Protein AF-A0A938A3W6-F1 (afdb_monomer_lite)

pLDDT: mean 85.94, std 16.03, range [40.69, 98.31]

Sequence (122 aa):
MRSIVLGSLIAATVLAAAPALAQQLYSGRVNSGVNQLGSSRCGSYGMKMDLTVTGSDIKATFQQDGRDERFFVAKAGPDGTFVSEAIVGGGGKMKVTGKITPSEAVVRLDGYCLFDFKLAKK

Radius of gyration: 23.91 Å; chains: 1; bounding box: 90×41×47 Å

Structure (mmCIF, N/CA/C/O backbone):
data_AF-A0A938A3W6-F1
#
_entry.id   AF-A0A938A3W6-F1
#
loop_
_atom_site.group_PDB
_atom_site.id
_atom_site.type_symbol
_atom_site.label_atom_id
_atom_site.label_alt_id
_atom_site.label_comp_id
_atom_site.label_asym_id
_atom_site.label_entity_id
_atom_site.label_seq_id
_atom_site.pdbx_PDB_ins_code
_atom_site.Cartn_x
_atom_site.Cartn_y
_atom_site.Cartn_z
_atom_site.occupancy
_atom_site.B_iso_or_equiv
_atom_site.auth_seq_id
_atom_site.auth_comp_id
_atom_site.auth_asym_id
_atom_site.auth_atom_id
_atom_site.pdbx_PDB_model_num
ATOM 1 N N . MET A 1 1 ? -71.431 -28.871 30.279 1.00 43.81 1 MET A N 1
ATOM 2 C CA . MET A 1 1 ? -70.302 -29.630 29.694 1.00 43.81 1 MET A CA 1
ATOM 3 C C . MET A 1 1 ? -69.787 -28.878 28.478 1.00 43.81 1 MET A C 1
ATOM 5 O O . MET A 1 1 ? -70.620 -28.439 27.699 1.00 43.81 1 MET A O 1
ATOM 9 N N . ARG A 1 2 ? -68.452 -28.852 28.325 1.00 42.16 2 ARG A N 1
ATOM 10 C CA . ARG A 1 2 ? -67.639 -28.406 27.169 1.00 42.16 2 ARG A CA 1
ATOM 11 C C . ARG A 1 2 ? -67.485 -26.890 26.992 1.00 42.16 2 ARG A C 1
ATOM 13 O O . ARG A 1 2 ? -68.483 -26.196 26.932 1.00 42.16 2 ARG A O 1
ATOM 20 N N . SER A 1 3 ? -66.302 -26.299 26.846 1.00 40.69 3 SER A N 1
ATOM 21 C CA . SER A 1 3 ? -64.902 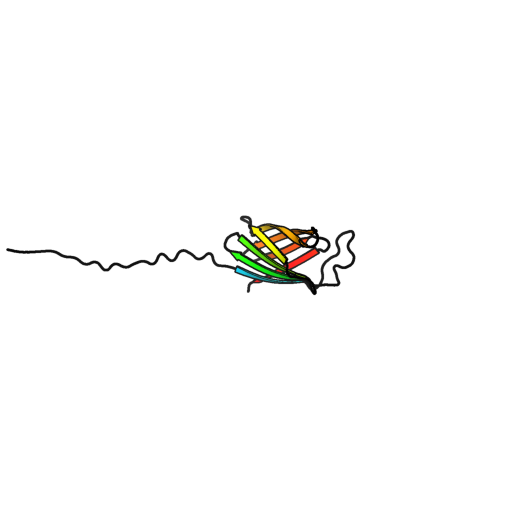-26.727 26.997 1.00 40.69 3 SER A CA 1
ATOM 22 C C . SER A 1 3 ? -64.051 -25.450 27.110 1.00 40.69 3 SER A C 1
ATOM 24 O O . SER A 1 3 ? -64.389 -24.427 26.522 1.00 40.69 3 SER A O 1
ATOM 26 N N . ILE A 1 4 ? -62.966 -25.537 27.878 1.00 59.09 4 ILE A N 1
ATOM 27 C CA . ILE A 1 4 ? -61.891 -24.544 28.051 1.00 59.09 4 ILE A CA 1
ATOM 28 C C . ILE A 1 4 ? -60.936 -24.591 26.837 1.00 59.09 4 ILE A C 1
ATOM 30 O O . ILE A 1 4 ? -60.917 -25.606 26.142 1.00 59.09 4 ILE A O 1
ATOM 34 N N . VAL A 1 5 ? -60.122 -23.532 26.670 1.00 46.28 5 VAL A N 1
ATOM 35 C CA . VAL A 1 5 ? -58.695 -23.475 26.224 1.00 46.28 5 VAL A CA 1
ATOM 36 C C . VAL A 1 5 ? -58.513 -22.333 25.197 1.00 46.28 5 VAL A C 1
ATOM 38 O O . VAL A 1 5 ? -59.014 -22.421 24.084 1.00 46.28 5 VAL A O 1
ATOM 41 N N . LEU A 1 6 ? -58.063 -21.129 25.595 1.00 55.25 6 LEU A N 1
ATOM 42 C CA . LEU A 1 6 ? -56.660 -20.664 25.749 1.00 55.25 6 LEU A CA 1
ATOM 43 C C . LEU A 1 6 ? -55.788 -20.865 24.499 1.00 55.25 6 LEU A C 1
ATOM 45 O O . LEU A 1 6 ? -55.539 -21.993 24.099 1.00 55.25 6 LEU A O 1
ATOM 49 N N . GLY A 1 7 ? -55.222 -19.784 23.951 1.00 42.09 7 GLY A N 1
ATOM 50 C CA . GLY A 1 7 ? -54.182 -19.925 22.930 1.00 42.09 7 GLY A CA 1
ATOM 51 C C . GLY A 1 7 ? -53.725 -18.634 22.264 1.00 42.09 7 GLY A C 1
ATOM 52 O O . GLY A 1 7 ? -53.877 -18.488 21.057 1.00 42.09 7 GLY A O 1
ATOM 53 N N . SER A 1 8 ? -53.152 -17.706 23.035 1.00 58.62 8 SER A N 1
ATOM 54 C CA . SER A 1 8 ? -52.291 -16.642 22.504 1.00 58.62 8 SER A CA 1
ATOM 55 C C . SER A 1 8 ? -51.081 -17.247 21.793 1.00 58.62 8 SER A C 1
ATOM 57 O O . SER A 1 8 ? -50.376 -18.041 22.407 1.00 58.62 8 SER A O 1
ATOM 59 N N . LEU A 1 9 ? -50.778 -16.816 20.566 1.00 45.47 9 LEU A N 1
ATOM 60 C CA . LEU A 1 9 ? -49.449 -16.962 19.958 1.00 45.47 9 LEU A CA 1
ATOM 61 C C . LEU A 1 9 ? -49.211 -15.817 18.963 1.00 45.47 9 LEU A C 1
ATOM 63 O O . LEU A 1 9 ? -49.472 -15.919 17.768 1.00 45.47 9 LEU A O 1
ATOM 67 N N . ILE A 1 10 ? -48.703 -14.703 19.492 1.00 53.38 10 ILE A N 1
ATOM 68 C CA . ILE A 1 10 ? -47.999 -13.684 18.711 1.00 53.38 10 ILE A CA 1
ATOM 69 C C . ILE A 1 10 ? -46.618 -14.275 18.418 1.00 53.38 10 ILE A C 1
ATOM 71 O O . ILE A 1 10 ? -45.725 -14.240 19.263 1.00 53.38 10 ILE A O 1
ATOM 75 N N . ALA A 1 11 ? -46.448 -14.879 17.245 1.00 50.56 11 ALA A N 1
ATOM 76 C CA . ALA A 1 11 ? -45.140 -15.304 16.766 1.00 50.56 11 ALA A CA 1
ATOM 77 C C . ALA A 1 11 ? -44.363 -14.069 16.285 1.00 50.56 11 ALA A C 1
ATOM 79 O O . ALA A 1 11 ? -44.420 -13.688 15.119 1.00 50.56 11 ALA A O 1
ATOM 80 N N . ALA A 1 12 ? -43.653 -13.418 17.207 1.00 54.16 12 ALA A N 1
ATOM 81 C CA . ALA A 1 12 ? -42.625 -12.447 16.869 1.00 54.16 12 ALA A CA 1
ATOM 82 C C . ALA A 1 12 ? -41.443 -13.194 16.231 1.00 54.16 12 ALA A C 1
ATOM 84 O O . ALA A 1 12 ? -40.555 -13.698 16.918 1.00 54.16 12 ALA A O 1
ATOM 85 N N . THR A 1 13 ? -41.445 -13.299 14.904 1.00 57.94 13 THR A N 1
ATOM 86 C CA . THR A 1 13 ? -40.270 -13.699 14.128 1.00 57.94 13 THR A CA 1
ATOM 87 C C . THR A 1 13 ? -39.205 -12.620 14.275 1.00 57.94 13 THR A C 1
ATOM 89 O O . THR A 1 13 ? -39.190 -11.631 13.543 1.00 57.94 13 THR A O 1
ATOM 92 N N . VAL A 1 14 ? -38.319 -12.799 15.251 1.00 57.53 14 VAL A N 1
ATOM 93 C CA . VAL A 1 14 ? -37.067 -12.052 15.342 1.00 57.53 14 VAL A CA 1
ATOM 94 C C . VAL A 1 14 ? -36.227 -12.468 14.136 1.00 57.53 14 VAL A C 1
ATOM 96 O O . VAL A 1 14 ? -35.636 -13.546 14.125 1.00 57.53 14 VAL A O 1
ATOM 99 N N . LEU A 1 15 ? -36.206 -11.635 13.091 1.00 55.41 15 LEU A N 1
ATOM 100 C CA . LEU A 1 15 ? -35.165 -11.705 12.071 1.00 55.41 15 LEU A CA 1
ATOM 101 C C . LEU A 1 15 ? -33.833 -11.516 12.799 1.00 55.41 15 LEU A C 1
ATOM 103 O O . LEU A 1 15 ? -33.504 -10.415 13.238 1.00 55.41 15 LEU A O 1
ATOM 107 N N . ALA A 1 16 ? -33.081 -12.604 12.946 1.00 54.62 16 ALA A N 1
ATOM 108 C CA . ALA A 1 16 ? -31.688 -12.552 13.339 1.00 54.62 16 ALA A CA 1
ATOM 109 C C . ALA A 1 16 ? -30.929 -11.770 12.258 1.00 54.62 16 ALA A C 1
ATOM 111 O O . ALA A 1 16 ? -30.540 -12.315 11.226 1.00 54.62 16 ALA A O 1
ATOM 112 N N . ALA A 1 17 ? -30.762 -10.467 12.477 1.00 58.28 17 ALA A N 1
ATOM 113 C CA . ALA A 1 17 ? -29.810 -9.657 11.743 1.00 58.28 17 ALA A CA 1
ATOM 114 C C . ALA A 1 17 ? -28.416 -10.196 12.083 1.00 58.28 17 ALA A C 1
ATOM 116 O O . ALA A 1 17 ? -27.849 -9.878 13.128 1.00 58.28 17 ALA A O 1
ATOM 117 N N . ALA A 1 18 ? -27.886 -11.075 11.232 1.00 55.12 18 ALA A N 1
ATOM 118 C CA . ALA A 1 18 ? -26.476 -11.421 11.289 1.00 55.12 18 ALA A CA 1
ATOM 119 C C . ALA A 1 18 ? -25.674 -10.111 11.179 1.00 55.12 18 ALA A C 1
ATOM 121 O O . ALA A 1 18 ? -25.993 -9.283 10.318 1.00 55.12 18 ALA A O 1
ATOM 122 N N . PRO A 1 19 ? -24.667 -9.877 12.038 1.00 52.88 19 PRO A N 1
ATOM 123 C CA . PRO A 1 19 ? -23.866 -8.671 11.954 1.00 52.88 19 PRO A CA 1
ATOM 124 C C . PRO A 1 19 ? -23.101 -8.715 10.632 1.00 52.88 19 PRO A C 1
ATOM 126 O O . PRO A 1 19 ? -22.163 -9.492 10.462 1.00 52.88 19 PRO A O 1
ATOM 129 N N . ALA A 1 20 ? -23.520 -7.896 9.669 1.00 61.91 20 ALA A N 1
ATOM 130 C CA . ALA A 1 20 ? -22.712 -7.615 8.499 1.00 61.91 20 ALA A CA 1
ATOM 131 C C . ALA A 1 20 ? -21.403 -6.989 9.002 1.00 61.91 20 ALA A C 1
ATOM 133 O O . ALA A 1 20 ? -21.426 -5.932 9.635 1.00 61.91 20 ALA A O 1
ATOM 134 N N . LEU A 1 21 ? -20.268 -7.660 8.779 1.00 69.56 21 LEU A N 1
ATOM 135 C CA . LEU A 1 21 ? -18.957 -7.083 9.074 1.00 69.56 21 LEU A CA 1
ATOM 136 C C . LEU A 1 21 ? -18.846 -5.762 8.310 1.00 69.56 21 LEU A C 1
ATOM 138 O O . LEU A 1 21 ? -18.842 -5.755 7.079 1.00 69.56 21 LEU A O 1
ATOM 142 N N . ALA A 1 22 ? -18.797 -4.652 9.046 1.00 78.12 22 ALA A N 1
ATOM 143 C CA . ALA A 1 22 ? -18.733 -3.324 8.458 1.00 78.12 22 ALA A CA 1
ATOM 144 C C . ALA A 1 22 ? -17.487 -3.214 7.571 1.00 78.12 22 ALA A C 1
ATOM 146 O O . ALA A 1 22 ? -16.359 -3.399 8.038 1.00 78.12 22 ALA A O 1
ATOM 147 N N . GLN A 1 23 ? -17.702 -2.924 6.288 1.00 88.00 23 GLN A N 1
ATOM 148 C CA . GLN A 1 23 ? -16.616 -2.701 5.344 1.00 88.00 23 GLN A CA 1
ATOM 149 C C . GLN A 1 23 ? -16.083 -1.282 5.527 1.00 88.00 23 GLN A C 1
ATOM 151 O O . GLN A 1 23 ? -16.848 -0.318 5.539 1.00 88.00 23 GLN A O 1
ATOM 156 N N . GLN A 1 24 ? -14.771 -1.143 5.676 1.00 92.12 24 GLN A N 1
ATOM 157 C CA . GLN A 1 24 ? -14.108 0.154 5.759 1.00 92.12 24 GLN A CA 1
ATOM 158 C C . GLN A 1 24 ? -13.370 0.411 4.452 1.00 92.12 24 GLN A C 1
ATOM 160 O O . GLN A 1 24 ? -12.543 -0.403 4.045 1.00 92.12 24 GLN A O 1
ATOM 165 N N . LEU A 1 25 ? -13.668 1.534 3.800 1.00 94.56 25 LEU A N 1
ATOM 166 C CA . LEU A 1 25 ? -13.014 1.937 2.562 1.00 94.56 25 LEU A CA 1
ATOM 167 C C . LEU A 1 25 ? -12.014 3.058 2.825 1.00 94.56 25 LEU A C 1
ATOM 169 O O . LEU A 1 25 ? -12.291 3.999 3.567 1.00 94.56 25 LEU A O 1
ATOM 173 N N . TYR A 1 26 ? -10.865 2.960 2.175 1.00 96.62 26 TYR A N 1
ATOM 174 C CA . TYR A 1 26 ? -9.767 3.906 2.254 1.00 96.62 26 TYR A CA 1
ATOM 175 C C . TYR A 1 26 ? -9.245 4.214 0.852 1.00 96.62 26 TYR A C 1
ATOM 177 O O . TYR A 1 26 ? -9.313 3.371 -0.042 1.00 96.62 26 TYR A O 1
ATOM 185 N N . SER A 1 27 ? -8.687 5.405 0.657 1.00 97.06 27 SER A N 1
ATOM 186 C CA . SER A 1 27 ? -7.985 5.763 -0.578 1.00 97.06 27 SER A CA 1
ATOM 187 C C . SER A 1 27 ? -6.863 6.754 -0.356 1.00 97.06 27 SER A C 1
ATOM 189 O O . SER A 1 27 ? -6.895 7.546 0.584 1.00 97.06 27 SER A O 1
ATOM 191 N N . GLY A 1 28 ? -5.896 6.756 -1.265 1.00 97.06 28 GLY A N 1
ATOM 192 C CA . GLY A 1 28 ? -4.829 7.742 -1.277 1.00 97.06 28 GLY A CA 1
ATOM 193 C C . GLY A 1 28 ? -4.109 7.803 -2.613 1.00 97.06 28 GLY A C 1
ATOM 194 O O . GLY A 1 28 ? -4.259 6.936 -3.477 1.00 97.06 28 GLY A O 1
ATOM 195 N N . ARG A 1 29 ? -3.307 8.853 -2.773 1.00 96.06 29 ARG A N 1
ATOM 196 C CA . ARG A 1 29 ? -2.458 9.068 -3.941 1.00 96.06 29 ARG A CA 1
ATOM 197 C C . ARG A 1 29 ? -1.092 9.561 -3.490 1.00 96.06 29 ARG A C 1
ATOM 199 O O . ARG A 1 29 ? -0.995 10.448 -2.649 1.00 96.06 29 ARG A O 1
ATOM 206 N N . VAL A 1 30 ? -0.057 9.002 -4.093 1.00 95.81 30 VAL A N 1
ATOM 207 C CA . VAL A 1 30 ? 1.326 9.459 -3.995 1.00 95.81 30 VAL A CA 1
ATOM 208 C C . VAL A 1 30 ? 1.711 9.983 -5.373 1.00 95.81 30 VAL A C 1
ATOM 210 O O . VAL A 1 30 ? 1.477 9.301 -6.363 1.00 95.81 30 VAL A O 1
ATOM 213 N N . ASN A 1 31 ? 2.273 11.187 -5.467 1.00 92.75 31 ASN A N 1
ATOM 214 C CA . ASN A 1 31 ? 2.597 11.796 -6.767 1.00 92.75 31 ASN A CA 1
ATOM 215 C C . ASN A 1 31 ? 3.983 11.399 -7.301 1.00 92.75 31 ASN A C 1
ATOM 217 O O . ASN A 1 31 ? 4.246 11.571 -8.486 1.00 92.75 31 ASN A O 1
ATOM 221 N N . SER A 1 32 ? 4.855 10.866 -6.442 1.00 91.38 32 SER A N 1
ATOM 222 C CA . SER A 1 32 ? 6.217 10.459 -6.795 1.00 91.38 32 SER A CA 1
ATOM 223 C C . SER A 1 32 ? 6.743 9.403 -5.825 1.00 91.38 32 SER A C 1
ATOM 225 O O . SER A 1 32 ? 6.561 9.543 -4.615 1.00 91.38 32 SER A O 1
ATOM 227 N N . GLY A 1 33 ? 7.426 8.383 -6.337 1.00 89.19 33 GLY A N 1
ATOM 228 C CA . GLY A 1 33 ? 8.101 7.368 -5.531 1.00 89.19 33 GLY A CA 1
ATOM 229 C C . GLY A 1 33 ? 9.550 7.727 -5.210 1.00 89.19 33 GLY A C 1
ATOM 230 O O . GLY A 1 33 ? 10.160 8.583 -5.853 1.00 89.19 33 GLY A O 1
ATOM 231 N N . VAL A 1 34 ? 10.126 7.019 -4.243 1.00 91.38 34 VAL A N 1
ATOM 232 C CA . VAL A 1 34 ? 11.540 7.138 -3.865 1.00 91.38 34 VAL A CA 1
ATOM 233 C C . VAL A 1 34 ? 12.348 6.036 -4.551 1.00 91.38 34 VAL A C 1
ATOM 235 O O . VAL A 1 34 ? 11.913 4.884 -4.620 1.00 91.38 34 VAL A O 1
ATOM 238 N N . ASN A 1 35 ? 13.520 6.392 -5.085 1.00 88.44 35 ASN A N 1
ATOM 239 C CA . ASN A 1 35 ? 14.431 5.427 -5.699 1.00 88.44 35 ASN A CA 1
ATOM 240 C C . ASN A 1 35 ? 15.017 4.493 -4.633 1.00 88.44 35 ASN A C 1
ATOM 242 O O . ASN A 1 35 ? 15.598 4.957 -3.655 1.00 88.44 35 ASN A O 1
ATOM 246 N N . GLN A 1 36 ? 14.914 3.186 -4.868 1.00 84.75 36 GLN A N 1
ATOM 247 C CA . GLN A 1 36 ? 15.735 2.183 -4.190 1.00 84.75 36 GLN A CA 1
ATOM 248 C C . GLN A 1 36 ? 17.119 2.093 -4.850 1.00 84.75 36 GLN A C 1
ATOM 250 O O . GLN A 1 36 ? 17.318 2.571 -5.972 1.00 84.75 36 GLN A O 1
ATOM 255 N N . LEU A 1 37 ? 18.082 1.447 -4.189 1.00 84.38 37 LEU A N 1
ATOM 256 C CA . LEU A 1 37 ? 19.399 1.181 -4.776 1.00 84.38 37 LEU A CA 1
ATOM 257 C C . LEU A 1 37 ? 19.247 0.452 -6.128 1.00 84.38 37 LEU A C 1
ATOM 259 O O . LEU A 1 37 ? 18.568 -0.567 -6.215 1.00 84.38 37 LEU A O 1
ATOM 263 N N . GLY A 1 38 ? 19.855 0.993 -7.189 1.00 80.06 38 GLY A N 1
ATOM 264 C CA . GLY A 1 38 ? 19.705 0.476 -8.559 1.00 80.06 38 GLY A CA 1
ATOM 265 C C . GLY A 1 38 ? 18.503 1.032 -9.336 1.00 80.06 38 GLY A C 1
ATOM 266 O O . GLY A 1 38 ? 18.255 0.605 -10.466 1.00 80.06 38 GLY A O 1
ATOM 267 N N . SER A 1 39 ? 17.779 2.005 -8.772 1.00 83.00 39 SER A N 1
ATOM 268 C CA . SER A 1 39 ? 16.578 2.590 -9.379 1.00 83.00 39 SER A CA 1
ATOM 269 C C . SER A 1 39 ? 16.781 4.038 -9.814 1.00 83.00 39 SER A C 1
ATOM 271 O O . SER A 1 39 ? 17.490 4.791 -9.153 1.00 83.00 39 SER A O 1
ATOM 273 N N . SER A 1 40 ? 16.173 4.443 -10.935 1.00 80.69 40 SER A N 1
ATOM 274 C CA . SER A 1 40 ? 16.441 5.761 -11.545 1.00 80.69 40 SER A CA 1
ATOM 275 C C . SER A 1 40 ? 15.209 6.537 -12.021 1.00 80.69 40 SER A C 1
ATOM 277 O O . SER A 1 40 ? 15.352 7.652 -12.517 1.00 80.69 40 SER A O 1
ATOM 279 N N . ARG A 1 41 ? 13.995 5.982 -11.892 1.00 81.69 41 ARG A N 1
ATOM 280 C CA . ARG A 1 41 ? 12.770 6.559 -12.487 1.00 81.69 41 ARG A CA 1
ATOM 281 C C . ARG A 1 41 ? 11.591 6.692 -11.523 1.00 81.69 41 ARG A C 1
ATOM 283 O O . ARG A 1 41 ? 10.469 6.879 -11.970 1.00 81.69 41 ARG A O 1
ATOM 290 N N . CYS A 1 42 ? 11.802 6.591 -10.214 1.00 84.94 42 CYS A N 1
ATOM 291 C CA . CYS A 1 42 ? 10.690 6.566 -9.258 1.00 84.94 42 CYS A CA 1
ATOM 292 C C . CYS A 1 42 ? 10.000 7.922 -9.079 1.00 84.94 42 CYS A C 1
ATOM 294 O O . CYS A 1 42 ? 8.807 7.971 -8.794 1.00 84.94 42 CYS A O 1
ATOM 296 N N . GLY A 1 43 ? 10.722 9.021 -9.311 1.00 86.75 43 GLY A N 1
ATOM 297 C CA . GLY A 1 43 ? 10.181 10.374 -9.183 1.00 86.75 43 GLY A CA 1
ATOM 298 C C . GLY A 1 43 ? 9.280 10.829 -10.336 1.00 86.75 43 GLY A C 1
ATOM 299 O O . GLY A 1 43 ? 8.692 11.898 -10.239 1.00 86.75 43 GLY A O 1
ATOM 300 N N . SER A 1 44 ? 9.177 10.064 -11.430 1.00 87.38 44 SER A N 1
ATOM 301 C CA . SER A 1 44 ? 8.481 10.510 -12.646 1.00 87.38 44 SER A CA 1
ATOM 302 C C . SER A 1 44 ? 7.024 10.063 -12.752 1.00 87.38 44 SER A C 1
ATOM 304 O O . SER A 1 44 ? 6.372 10.379 -13.745 1.00 87.38 44 SER A O 1
ATOM 306 N N . TYR A 1 45 ? 6.514 9.307 -11.778 1.00 86.38 45 TYR A N 1
ATOM 307 C CA . TYR A 1 45 ? 5.140 8.819 -11.803 1.00 86.38 45 TYR A CA 1
ATOM 308 C C . TYR A 1 45 ? 4.534 8.712 -10.408 1.00 86.38 45 TYR A C 1
ATOM 310 O O . TYR A 1 45 ? 5.216 8.389 -9.430 1.00 86.38 45 TYR A O 1
ATOM 318 N N . GLY A 1 46 ? 3.226 8.943 -10.347 1.00 92.69 46 GLY A N 1
ATOM 319 C CA . GLY A 1 46 ? 2.427 8.724 -9.161 1.00 92.69 46 GLY A CA 1
ATOM 320 C C . GLY A 1 46 ? 1.786 7.345 -9.132 1.00 92.69 46 GLY A C 1
ATOM 321 O O . GLY A 1 46 ? 1.776 6.588 -10.110 1.00 92.69 46 GLY A O 1
ATOM 322 N N . MET A 1 47 ? 1.227 7.035 -7.971 1.00 95.25 47 MET A N 1
ATOM 323 C CA . MET A 1 47 ? 0.420 5.857 -7.726 1.00 95.25 47 MET A CA 1
ATOM 324 C C . MET A 1 47 ? -0.831 6.241 -6.939 1.00 95.25 47 MET A C 1
ATOM 326 O O . MET A 1 47 ? -0.759 6.985 -5.961 1.00 95.25 47 MET A O 1
ATOM 330 N N . LYS A 1 48 ? -1.980 5.701 -7.338 1.00 97.19 48 LYS A N 1
ATOM 331 C CA . LYS A 1 48 ? -3.214 5.736 -6.543 1.00 97.19 48 LYS A CA 1
ATOM 332 C C . LYS A 1 48 ? -3.472 4.374 -5.913 1.00 97.19 48 LYS A C 1
ATOM 334 O O . LYS A 1 48 ? -3.046 3.360 -6.462 1.00 97.19 48 LYS A O 1
ATOM 339 N N . MET A 1 49 ? -4.171 4.367 -4.786 1.00 97.94 49 MET A N 1
ATOM 340 C CA . MET A 1 49 ? -4.577 3.156 -4.085 1.00 97.94 49 MET A CA 1
ATOM 341 C C . MET A 1 49 ? -5.985 3.310 -3.525 1.00 97.94 49 MET A C 1
ATOM 343 O O . MET A 1 49 ? -6.300 4.340 -2.927 1.00 97.94 49 MET A O 1
ATOM 347 N N . ASP A 1 50 ? -6.775 2.252 -3.663 1.00 97.75 50 ASP A N 1
ATOM 348 C CA . ASP A 1 50 ? -8.049 2.052 -2.986 1.00 97.75 50 ASP A CA 1
ATOM 349 C C . ASP A 1 50 ? -7.957 0.771 -2.152 1.00 97.75 50 ASP A C 1
ATOM 351 O O . ASP A 1 50 ? -7.456 -0.252 -2.613 1.00 97.75 50 ASP A O 1
ATOM 355 N N . LEU A 1 51 ? -8.413 0.818 -0.904 1.00 96.94 51 LEU A N 1
ATOM 356 C CA . LEU A 1 51 ? -8.291 -0.284 0.045 1.00 96.94 51 LEU A CA 1
ATOM 357 C C . LEU A 1 51 ? -9.621 -0.509 0.758 1.00 96.94 51 LEU A C 1
ATOM 359 O O . LEU A 1 51 ? -10.252 0.426 1.236 1.00 96.94 51 LEU A O 1
ATOM 363 N N . THR A 1 52 ? -10.040 -1.767 0.838 1.00 96.81 52 THR A N 1
ATOM 364 C CA . THR A 1 52 ? -11.226 -2.218 1.564 1.00 96.81 52 THR A CA 1
ATOM 365 C C . THR A 1 52 ? -10.808 -3.172 2.673 1.00 96.81 52 THR A C 1
ATOM 367 O O . THR A 1 52 ? -10.114 -4.157 2.415 1.00 96.81 52 THR A O 1
ATOM 370 N N . VAL A 1 53 ? -11.266 -2.908 3.894 1.00 95.25 53 VAL A N 1
ATOM 371 C CA . VAL A 1 53 ? -11.114 -3.797 5.050 1.00 95.25 53 VAL A CA 1
ATOM 372 C C . VAL A 1 53 ? -12.465 -4.400 5.396 1.00 95.25 53 VAL A C 1
ATOM 374 O O . VAL A 1 53 ? -13.453 -3.680 5.514 1.00 95.25 53 VAL A O 1
ATOM 377 N N . THR A 1 54 ? -12.529 -5.719 5.554 1.00 94.50 54 THR A N 1
ATOM 378 C CA . THR A 1 54 ? -13.715 -6.439 6.039 1.00 94.50 54 THR A CA 1
ATOM 379 C C . THR A 1 54 ? -13.291 -7.357 7.180 1.00 94.50 54 THR A C 1
ATOM 381 O O . THR A 1 54 ? -12.669 -8.393 6.958 1.00 94.50 54 THR A O 1
ATOM 384 N N . GLY A 1 55 ? -13.575 -6.962 8.423 1.00 92.00 55 GLY A N 1
ATOM 385 C CA . GLY A 1 55 ? -12.996 -7.634 9.589 1.00 92.00 55 GLY A CA 1
ATOM 386 C C . GLY A 1 55 ? -11.468 -7.504 9.591 1.00 92.00 55 GLY A C 1
ATOM 387 O O . GLY A 1 55 ? -10.953 -6.401 9.722 1.00 92.00 55 GLY A O 1
ATOM 388 N N . SER A 1 56 ? -10.751 -8.621 9.428 1.00 94.31 56 SER A N 1
ATOM 389 C CA . SER A 1 56 ? -9.284 -8.645 9.274 1.00 94.31 56 SER A CA 1
ATOM 390 C C . SER A 1 56 ? -8.820 -8.769 7.822 1.00 94.31 56 SER A C 1
ATOM 392 O O . SER A 1 56 ? -7.625 -8.670 7.558 1.00 94.31 56 SER A O 1
ATOM 394 N N . ASP A 1 57 ? -9.729 -8.996 6.874 1.00 96.38 57 ASP A N 1
ATOM 395 C CA . ASP A 1 57 ? -9.361 -9.178 5.474 1.00 96.38 57 ASP A CA 1
ATOM 396 C C . ASP A 1 57 ? -9.170 -7.827 4.792 1.00 96.38 57 ASP A C 1
ATOM 398 O O . ASP A 1 57 ? -10.025 -6.944 4.874 1.00 96.38 57 ASP A O 1
ATOM 402 N N . ILE A 1 58 ? -8.049 -7.685 4.091 1.00 96.69 58 ILE A N 1
ATOM 403 C CA . ILE A 1 58 ? -7.675 -6.494 3.337 1.00 96.69 58 ILE A CA 1
ATOM 404 C C . ILE A 1 58 ? -7.664 -6.856 1.858 1.00 96.69 58 ILE A C 1
ATOM 406 O O . ILE A 1 58 ? -6.984 -7.790 1.431 1.00 96.69 58 ILE A O 1
ATOM 410 N N . LYS A 1 59 ? -8.383 -6.072 1.061 1.00 97.44 59 LYS A N 1
ATOM 411 C CA . LYS A 1 59 ? -8.304 -6.093 -0.400 1.00 97.44 59 LYS A CA 1
ATOM 412 C C . LYS A 1 59 ? -7.954 -4.699 -0.869 1.00 97.44 59 LYS A C 1
ATOM 414 O O . LYS A 1 59 ? -8.617 -3.747 -0.468 1.00 97.44 59 LYS A O 1
ATOM 419 N N . ALA A 1 60 ? -6.945 -4.572 -1.711 1.00 97.44 60 ALA A N 1
ATOM 420 C CA . ALA A 1 60 ? -6.548 -3.274 -2.223 1.00 97.44 60 ALA A CA 1
ATOM 421 C C . ALA A 1 60 ? -6.252 -3.340 -3.711 1.00 97.44 60 ALA A C 1
ATOM 423 O O . ALA A 1 60 ? -5.666 -4.312 -4.191 1.00 97.44 60 ALA A O 1
ATOM 424 N N . THR A 1 61 ? -6.623 -2.278 -4.413 1.00 97.50 61 THR A N 1
ATOM 425 C CA . THR A 1 61 ? -6.186 -2.004 -5.773 1.00 97.50 61 THR A CA 1
ATOM 426 C C . THR A 1 61 ? -5.222 -0.831 -5.759 1.00 97.50 61 THR A C 1
ATOM 428 O O . THR A 1 61 ? -5.298 0.068 -4.920 1.00 97.50 61 THR A O 1
ATOM 431 N N . PHE A 1 62 ? -4.265 -0.847 -6.672 1.00 96.44 62 PHE A N 1
ATOM 432 C CA . PHE A 1 62 ? -3.349 0.258 -6.873 1.00 96.44 62 PHE A CA 1
ATOM 433 C C . PHE A 1 62 ? -3.010 0.388 -8.348 1.00 96.44 62 PHE A C 1
ATOM 435 O O . PHE A 1 62 ? -2.899 -0.599 -9.075 1.00 96.44 62 PHE A O 1
ATOM 442 N N . GLN A 1 63 ? -2.819 1.621 -8.795 1.00 95.81 63 GLN A N 1
ATOM 443 C CA . GLN A 1 63 ? -2.509 1.912 -10.185 1.00 95.81 63 GLN A CA 1
ATOM 444 C C . GLN A 1 63 ? -1.384 2.930 -10.248 1.00 95.81 63 GLN A C 1
ATOM 446 O O . GLN A 1 63 ? -1.462 4.000 -9.646 1.00 95.81 63 GLN A O 1
ATOM 451 N N . GLN A 1 64 ? -0.361 2.581 -11.018 1.00 93.19 64 GLN A N 1
ATOM 452 C CA . GLN A 1 64 ? 0.686 3.496 -11.438 1.00 93.19 64 GLN A CA 1
ATOM 453 C C . GLN A 1 64 ? 0.179 4.330 -12.617 1.00 93.19 64 GLN A C 1
ATOM 455 O O . GLN A 1 64 ? -0.467 3.789 -13.515 1.00 93.19 64 GLN A O 1
ATOM 460 N N . ASP A 1 65 ? 0.505 5.621 -12.651 1.00 91.62 65 ASP A N 1
ATOM 461 C CA . ASP A 1 65 ? 0.131 6.488 -13.772 1.00 91.62 65 ASP A CA 1
ATOM 462 C C . ASP A 1 65 ? 0.595 5.898 -15.119 1.00 91.62 65 ASP A C 1
ATOM 464 O O . ASP A 1 65 ? 1.760 5.535 -15.298 1.00 91.62 65 ASP A O 1
ATOM 468 N N . GLY A 1 66 ? -0.340 5.765 -16.066 1.00 89.56 66 GLY A N 1
ATOM 469 C CA . GLY A 1 66 ? -0.074 5.198 -17.394 1.00 89.56 66 GLY A CA 1
ATOM 470 C C . GLY A 1 66 ? 0.159 3.680 -17.429 1.00 89.56 66 GLY A C 1
ATOM 471 O O . GLY A 1 66 ? 0.656 3.169 -18.432 1.00 89.56 66 GLY A O 1
ATOM 472 N N . ARG A 1 67 ? -0.163 2.948 -16.355 1.00 89.94 67 ARG A N 1
ATOM 473 C CA . ARG A 1 67 ? -0.129 1.476 -16.303 1.00 89.94 67 ARG A CA 1
ATOM 474 C C . ARG A 1 67 ? -1.485 0.916 -15.893 1.00 89.94 67 ARG A C 1
ATOM 476 O O . ARG A 1 67 ? -2.317 1.633 -15.341 1.00 89.94 67 ARG A O 1
ATOM 483 N N . ASP A 1 68 ? -1.670 -0.378 -16.116 1.00 92.88 68 ASP A N 1
ATOM 484 C CA . ASP A 1 68 ? -2.863 -1.088 -15.667 1.00 92.88 68 ASP A CA 1
ATOM 485 C C . ASP A 1 68 ? -2.953 -1.135 -14.138 1.00 92.88 68 ASP A C 1
ATOM 487 O O . ASP A 1 68 ? -1.946 -1.093 -13.417 1.00 92.88 68 ASP A O 1
ATOM 491 N N . GLU A 1 69 ? -4.187 -1.213 -13.652 1.00 95.00 69 GLU A N 1
ATOM 492 C CA . GLU A 1 69 ? -4.470 -1.435 -12.242 1.00 95.00 69 GLU A CA 1
ATOM 493 C C . GLU A 1 69 ? -4.018 -2.836 -11.813 1.00 95.00 69 GLU A C 1
ATOM 495 O O . GLU A 1 69 ? -4.081 -3.811 -12.562 1.00 95.00 69 GLU A O 1
ATOM 500 N N . ARG A 1 70 ? -3.540 -2.924 -10.577 1.00 95.50 70 ARG A N 1
ATOM 501 C CA . ARG A 1 70 ? -3.074 -4.146 -9.928 1.00 95.50 70 ARG A CA 1
ATOM 502 C C . ARG A 1 70 ? -3.733 -4.262 -8.565 1.00 95.50 70 ARG A C 1
ATOM 504 O O . ARG A 1 70 ? -4.298 -3.296 -8.058 1.00 95.50 70 ARG A O 1
ATOM 511 N N . PHE A 1 71 ? -3.630 -5.429 -7.944 1.00 96.31 71 PHE A N 1
ATOM 512 C CA . PHE A 1 71 ? -4.225 -5.664 -6.636 1.00 96.31 71 PHE A CA 1
ATOM 513 C C . PHE A 1 71 ? -3.327 -6.506 -5.736 1.00 96.31 71 PHE A C 1
ATOM 515 O O . PHE A 1 71 ? -2.426 -7.212 -6.195 1.00 96.31 71 PHE A O 1
ATOM 522 N N . PHE A 1 72 ? -3.597 -6.428 -4.439 1.00 96.94 72 PHE A N 1
ATOM 523 C CA . PHE A 1 72 ? -3.091 -7.368 -3.450 1.00 96.94 72 PHE A CA 1
ATOM 524 C C . PHE A 1 72 ? -4.190 -7.708 -2.444 1.00 96.94 72 PHE A C 1
ATOM 526 O O . PHE A 1 72 ? -5.161 -6.966 -2.265 1.00 96.94 72 PHE A O 1
ATOM 533 N N . VAL A 1 73 ? -4.019 -8.848 -1.784 1.00 97.06 73 VAL A N 1
ATOM 534 C CA . VAL A 1 73 ? -4.881 -9.297 -0.693 1.00 97.06 73 VAL A CA 1
ATOM 535 C C . VAL A 1 73 ? -4.012 -9.609 0.511 1.00 97.06 73 VAL A C 1
ATOM 537 O O . VAL A 1 73 ? -2.963 -10.224 0.369 1.00 97.06 73 VAL A O 1
ATOM 540 N N . ALA A 1 74 ? -4.437 -9.176 1.688 1.00 97.62 74 ALA A N 1
ATOM 541 C CA . ALA A 1 74 ? -3.703 -9.396 2.924 1.00 97.62 74 ALA A CA 1
ATOM 542 C C . ALA A 1 74 ? -4.668 -9.694 4.070 1.00 97.62 74 ALA A C 1
ATOM 544 O O . ALA A 1 74 ? -5.880 -9.503 3.950 1.00 97.62 74 ALA A O 1
ATOM 545 N N . LYS A 1 75 ? -4.115 -10.129 5.200 1.00 97.12 75 LYS A N 1
ATOM 546 C CA . LYS A 1 75 ? -4.854 -10.255 6.451 1.00 97.12 75 LYS A CA 1
ATOM 547 C C . LYS A 1 75 ? -4.149 -9.440 7.526 1.00 97.12 75 LYS A C 1
ATOM 549 O O . LYS A 1 75 ? -2.944 -9.593 7.717 1.00 97.12 75 LYS A O 1
ATOM 554 N N . ALA A 1 76 ? -4.892 -8.557 8.180 1.00 96.00 76 ALA A N 1
ATOM 555 C CA . ALA A 1 76 ? -4.398 -7.769 9.294 1.00 96.00 76 ALA A CA 1
ATOM 556 C C . ALA A 1 76 ? -4.179 -8.659 10.521 1.00 96.00 76 ALA A C 1
ATOM 558 O O . ALA A 1 76 ? -5.023 -9.495 10.859 1.00 96.00 76 ALA A O 1
ATOM 559 N N . GLY A 1 77 ? -3.053 -8.450 11.194 1.00 95.56 77 GLY A N 1
ATOM 560 C CA . GLY A 1 77 ? -2.799 -8.958 12.529 1.00 95.56 77 GLY A CA 1
ATOM 561 C C . GLY A 1 77 ? -3.615 -8.211 13.593 1.00 95.56 77 GLY A C 1
ATOM 562 O O . GLY A 1 77 ? -4.296 -7.227 13.292 1.00 95.56 77 GLY A O 1
ATOM 563 N N . PRO A 1 78 ? -3.540 -8.653 14.860 1.00 93.56 78 PRO A N 1
ATOM 564 C CA . PRO A 1 78 ? -4.288 -8.049 15.967 1.00 93.56 78 PRO A CA 1
ATOM 565 C C . PRO A 1 78 ? -3.992 -6.559 16.199 1.00 93.56 78 PRO A C 1
ATOM 567 O O . PRO A 1 78 ? -4.841 -5.830 16.700 1.00 93.56 78 PRO A O 1
ATOM 570 N N . ASP A 1 79 ? -2.795 -6.104 15.831 1.00 94.19 79 ASP A N 1
ATOM 571 C CA . ASP A 1 79 ? -2.340 -4.713 15.927 1.00 94.19 79 ASP A CA 1
ATOM 572 C C . ASP A 1 79 ? -2.633 -3.885 14.658 1.00 94.19 79 ASP A C 1
ATOM 574 O O . ASP A 1 79 ? -2.217 -2.727 14.547 1.00 94.19 79 ASP A O 1
ATOM 578 N N . GLY A 1 80 ? -3.338 -4.477 13.689 1.00 94.38 80 GLY A N 1
ATOM 579 C CA . GLY A 1 80 ? -3.649 -3.871 12.399 1.00 94.38 80 GLY A CA 1
ATOM 580 C C . GLY A 1 80 ? -2.510 -3.934 11.380 1.00 94.38 80 GLY A C 1
ATOM 581 O O . GLY A 1 80 ? -2.680 -3.444 10.262 1.00 94.38 80 GLY A O 1
ATOM 582 N N . THR A 1 81 ? -1.351 -4.509 11.723 1.00 97.88 81 THR A N 1
ATOM 583 C CA . THR A 1 81 ? -0.229 -4.645 10.785 1.00 97.88 81 THR A CA 1
ATOM 584 C C . THR A 1 81 ? -0.469 -5.770 9.789 1.00 97.88 81 THR A C 1
ATOM 586 O O . THR A 1 81 ? -1.167 -6.742 10.072 1.00 97.88 81 THR A O 1
ATOM 589 N N . PHE A 1 82 ? 0.100 -5.653 8.594 1.00 97.81 82 PHE A N 1
ATOM 590 C CA . PHE A 1 82 ? 0.036 -6.714 7.598 1.00 97.81 82 PHE A CA 1
ATOM 591 C C . PHE A 1 82 ? 1.270 -6.720 6.701 1.00 97.81 82 PHE A C 1
ATOM 593 O O . PHE A 1 82 ? 1.933 -5.700 6.487 1.00 97.81 82 PHE A O 1
ATOM 600 N N . VAL A 1 83 ? 1.544 -7.897 6.143 1.00 97.50 83 VAL A N 1
ATOM 601 C CA . VAL A 1 83 ? 2.551 -8.118 5.108 1.00 97.50 83 VAL A CA 1
ATOM 602 C C . VAL A 1 83 ? 1.900 -8.916 3.986 1.00 97.50 83 VAL A C 1
ATOM 604 O O . VAL A 1 83 ? 1.124 -9.834 4.239 1.00 97.50 83 VAL A O 1
ATOM 607 N N . SER A 1 84 ? 2.194 -8.548 2.746 1.00 97.31 84 SER A N 1
ATOM 608 C CA . SER A 1 84 ? 1.700 -9.211 1.544 1.00 97.31 84 SER A CA 1
ATOM 609 C C . SER A 1 84 ? 2.710 -9.075 0.409 1.00 97.31 84 SER A C 1
ATOM 611 O O . SER A 1 84 ? 3.700 -8.350 0.507 1.00 97.31 84 SER A O 1
ATOM 613 N N . GLU A 1 85 ? 2.433 -9.750 -0.698 1.00 96.38 85 GLU A N 1
ATOM 614 C CA . GLU A 1 85 ? 3.065 -9.495 -1.986 1.00 96.38 85 GLU A CA 1
ATOM 615 C C . GLU A 1 85 ? 2.012 -9.014 -2.991 1.00 96.38 85 GLU A C 1
ATOM 617 O O . GLU A 1 85 ? 0.843 -9.397 -2.913 1.00 96.38 85 GLU A O 1
ATOM 622 N N . ALA A 1 86 ? 2.428 -8.180 -3.939 1.00 94.94 86 ALA A N 1
ATOM 623 C CA . ALA A 1 86 ? 1.642 -7.800 -5.105 1.00 94.94 86 ALA A CA 1
ATOM 624 C C . ALA A 1 86 ? 2.364 -8.243 -6.382 1.00 94.94 86 ALA A C 1
ATOM 626 O O . ALA A 1 86 ? 3.576 -8.058 -6.513 1.00 94.94 86 ALA A O 1
ATOM 627 N N . ILE A 1 87 ? 1.624 -8.793 -7.344 1.00 89.88 87 ILE A N 1
ATOM 628 C CA . ILE A 1 87 ? 2.166 -9.134 -8.665 1.00 89.88 87 ILE A CA 1
ATOM 629 C C . ILE A 1 87 ? 2.091 -7.887 -9.551 1.00 89.88 87 ILE A C 1
ATOM 631 O O . ILE A 1 87 ? 1.024 -7.298 -9.713 1.00 89.88 87 ILE A O 1
ATOM 635 N N . VAL A 1 88 ? 3.222 -7.480 -10.135 1.00 85.31 88 VAL A N 1
ATOM 636 C CA . VAL A 1 88 ? 3.328 -6.233 -10.922 1.00 85.31 88 VAL A CA 1
ATOM 637 C C . VAL A 1 88 ? 3.457 -6.448 -12.436 1.00 85.31 88 VAL A C 1
ATOM 639 O O . VAL A 1 88 ? 3.587 -5.483 -13.192 1.00 85.31 88 VAL A O 1
ATOM 642 N N . GLY A 1 89 ? 3.325 -7.695 -12.893 1.00 80.62 89 GLY A N 1
ATOM 643 C CA . GLY A 1 89 ? 3.439 -8.086 -14.301 1.00 80.62 89 GLY A CA 1
ATOM 644 C C . GLY A 1 89 ? 4.869 -8.474 -14.691 1.00 80.62 89 GLY A C 1
ATOM 645 O O . GLY A 1 89 ? 5.824 -8.162 -13.983 1.00 80.62 89 GLY A O 1
ATOM 646 N N . GLY A 1 90 ? 5.016 -9.220 -15.792 1.00 78.31 90 GLY A N 1
ATOM 647 C CA . GLY A 1 90 ? 6.325 -9.693 -16.276 1.00 78.31 90 GLY A CA 1
ATOM 648 C C . GLY A 1 90 ? 7.076 -10.607 -15.295 1.00 78.31 90 GLY A C 1
ATOM 649 O O . GLY A 1 90 ? 8.300 -10.634 -15.306 1.00 78.31 90 GLY A O 1
ATOM 650 N N . GLY A 1 91 ? 6.356 -11.295 -14.401 1.00 78.25 91 GLY A N 1
ATOM 651 C CA . GLY A 1 91 ? 6.939 -12.105 -13.321 1.00 78.25 91 GLY A CA 1
ATOM 652 C C . GLY A 1 91 ? 7.444 -11.303 -12.115 1.00 78.25 91 GLY A C 1
ATOM 653 O O . GLY A 1 91 ? 7.878 -11.896 -11.131 1.00 78.25 91 GLY A O 1
ATOM 654 N N . GLY A 1 92 ? 7.358 -9.970 -12.154 1.00 84.31 92 GLY A N 1
ATOM 655 C CA . GLY A 1 92 ? 7.762 -9.107 -11.052 1.00 84.31 92 GLY A CA 1
ATOM 656 C C . GLY A 1 92 ? 6.820 -9.212 -9.854 1.00 84.31 92 GLY A C 1
ATOM 657 O O . GLY A 1 92 ? 5.591 -9.231 -9.998 1.00 84.31 92 GLY A O 1
ATOM 658 N N . LYS A 1 93 ? 7.411 -9.218 -8.661 1.00 90.38 93 LYS A N 1
ATOM 659 C CA . LYS A 1 93 ? 6.711 -9.117 -7.382 1.00 90.38 93 LYS A CA 1
ATOM 660 C C . LYS A 1 93 ? 7.161 -7.870 -6.638 1.00 90.38 93 LYS A C 1
ATOM 662 O O . LYS A 1 93 ? 8.282 -7.399 -6.812 1.00 90.38 93 LYS A O 1
ATOM 667 N N . MET A 1 94 ? 6.275 -7.359 -5.801 1.00 93.06 94 MET A N 1
ATOM 668 C CA . MET A 1 94 ? 6.520 -6.216 -4.936 1.00 93.06 94 MET A CA 1
ATOM 669 C C . MET A 1 94 ? 6.091 -6.573 -3.522 1.00 93.06 94 MET A C 1
ATOM 671 O O . MET A 1 94 ? 4.999 -7.111 -3.326 1.00 93.06 94 MET A O 1
ATOM 675 N N . LYS A 1 95 ? 6.938 -6.273 -2.541 1.00 96.69 95 LYS A N 1
ATOM 676 C CA . LYS A 1 95 ? 6.592 -6.455 -1.137 1.00 96.69 95 LYS A CA 1
ATOM 677 C C . LYS A 1 95 ? 5.619 -5.356 -0.730 1.00 96.69 95 LYS A C 1
ATOM 679 O O . LYS A 1 95 ? 5.791 -4.191 -1.081 1.00 96.69 95 LYS A O 1
ATOM 684 N N . VAL A 1 96 ? 4.595 -5.731 0.018 1.00 97.69 96 VAL A N 1
ATOM 685 C CA . VAL A 1 96 ? 3.612 -4.807 0.572 1.00 97.69 96 VAL A CA 1
ATOM 686 C C . VAL A 1 96 ? 3.640 -4.944 2.080 1.00 97.69 96 VAL A C 1
ATOM 688 O O . VAL A 1 96 ? 3.503 -6.043 2.614 1.00 97.69 96 VAL A O 1
ATOM 691 N N . THR A 1 97 ? 3.805 -3.830 2.774 1.00 98.31 97 THR A N 1
ATOM 692 C CA . THR A 1 97 ? 3.648 -3.771 4.226 1.00 98.31 97 THR A CA 1
ATOM 693 C C . THR A 1 97 ? 2.701 -2.646 4.579 1.00 98.31 97 THR A C 1
ATOM 695 O O . THR A 1 97 ? 2.561 -1.680 3.834 1.00 98.31 97 THR A O 1
ATOM 698 N N . GLY A 1 98 ? 2.038 -2.737 5.718 1.00 97.81 98 GLY A N 1
ATOM 699 C CA . GLY A 1 98 ? 1.193 -1.642 6.155 1.00 97.81 98 GLY A CA 1
ATOM 700 C C . GLY A 1 98 ? 0.623 -1.853 7.536 1.00 97.81 98 GLY A C 1
ATOM 701 O O . GLY A 1 98 ? 0.873 -2.866 8.191 1.00 97.81 98 GLY A O 1
ATOM 702 N N . LYS A 1 99 ? -0.143 -0.856 7.963 1.00 97.69 99 LYS A N 1
ATOM 703 C CA . LYS A 1 99 ? -0.855 -0.841 9.230 1.00 97.69 99 LYS A CA 1
ATOM 704 C C . LYS A 1 99 ? -2.181 -0.119 9.046 1.00 97.69 99 LYS A C 1
ATOM 706 O O . LYS A 1 99 ? -2.194 1.050 8.658 1.00 97.69 99 LYS A O 1
ATOM 711 N N . ILE A 1 100 ? -3.277 -0.826 9.310 1.00 95.06 100 ILE A N 1
ATOM 712 C CA . ILE A 1 100 ? -4.636 -0.289 9.263 1.00 95.06 100 ILE A CA 1
ATOM 713 C C . ILE A 1 100 ? -5.288 -0.445 10.634 1.00 95.06 100 ILE A C 1
ATOM 715 O O . ILE A 1 100 ? -5.504 -1.547 11.129 1.00 95.06 100 ILE A O 1
ATOM 719 N N . THR A 1 101 ? -5.618 0.685 11.239 1.00 91.38 101 THR A N 1
ATOM 720 C CA . THR A 1 101 ? -6.331 0.827 12.507 1.00 91.38 101 THR A CA 1
ATOM 721 C C . THR A 1 101 ? -7.380 1.939 12.353 1.00 91.38 101 THR A C 1
ATOM 723 O O . THR A 1 101 ? -7.377 2.658 11.349 1.00 91.38 101 THR A O 1
ATOM 726 N N . PRO A 1 102 ? -8.276 2.149 13.333 1.00 85.06 102 PRO A N 1
ATOM 727 C CA . PRO A 1 102 ? -9.248 3.240 13.265 1.00 85.06 102 PRO A CA 1
ATOM 728 C C . PRO A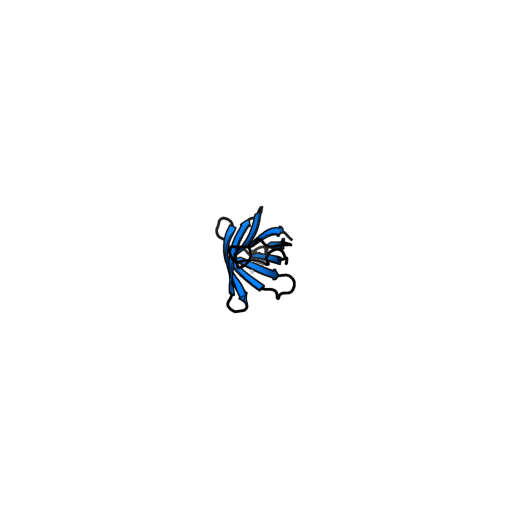 1 102 ? -8.633 4.644 13.125 1.00 85.06 102 PRO A C 1
ATOM 730 O O . PRO A 1 102 ? -9.294 5.534 12.595 1.00 85.06 102 PRO A O 1
ATOM 733 N N . SER A 1 103 ? -7.395 4.850 13.587 1.00 87.31 103 SER A N 1
ATOM 734 C CA . SER A 1 103 ? -6.702 6.147 13.582 1.00 87.31 103 SER A CA 1
ATOM 735 C C . SER A 1 103 ? -5.562 6.252 12.563 1.00 87.31 103 SER A C 1
ATOM 737 O O . SER A 1 103 ? -5.071 7.350 12.305 1.00 87.31 103 SER A O 1
ATOM 739 N N . GLU A 1 104 ? -5.131 5.137 11.975 1.00 93.00 104 GLU A N 1
ATOM 740 C CA . GLU A 1 104 ? -3.954 5.068 11.110 1.00 93.00 104 GLU A CA 1
ATOM 741 C C . GLU A 1 104 ? -4.222 4.123 9.942 1.00 93.00 1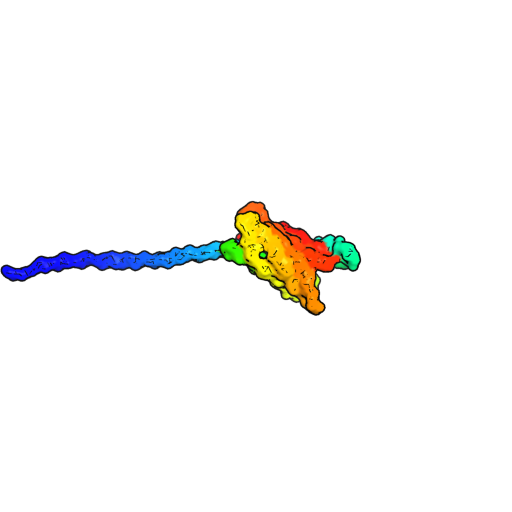04 GLU A C 1
ATOM 743 O O . GLU A 1 104 ? -4.556 2.964 10.157 1.00 93.00 104 GLU A O 1
ATOM 748 N N . ALA A 1 105 ? -4.046 4.598 8.711 1.00 96.31 105 ALA A N 1
ATOM 749 C CA . ALA A 1 105 ? -4.112 3.767 7.516 1.00 96.31 105 ALA A CA 1
ATOM 750 C C . ALA A 1 105 ? -2.909 4.082 6.626 1.00 96.31 105 ALA A C 1
ATOM 752 O O . ALA A 1 105 ? -2.914 5.055 5.869 1.00 96.31 105 ALA A O 1
ATOM 753 N N . VAL A 1 106 ? -1.855 3.281 6.758 1.00 98.00 106 VAL A N 1
ATOM 754 C CA . VAL A 1 106 ? -0.601 3.454 6.018 1.00 98.00 106 VAL A CA 1
ATOM 755 C C . VAL A 1 106 ? -0.217 2.176 5.290 1.00 98.00 106 VAL A C 1
ATOM 757 O O . VAL A 1 106 ? -0.364 1.075 5.823 1.00 98.00 106 VAL A O 1
ATOM 760 N N . VAL A 1 107 ? 0.275 2.320 4.062 1.00 98.12 107 VAL A N 1
ATOM 761 C CA . VAL A 1 107 ? 0.707 1.200 3.218 1.00 98.12 107 VAL A CA 1
ATOM 762 C C . VAL A 1 107 ? 1.990 1.585 2.499 1.00 98.12 107 VAL A C 1
ATOM 764 O O . VAL A 1 107 ? 2.059 2.640 1.877 1.00 98.12 107 VAL A O 1
ATOM 767 N N . ARG A 1 108 ? 2.992 0.715 2.553 1.00 97.88 108 ARG A N 1
ATOM 768 C CA . ARG A 1 108 ? 4.230 0.813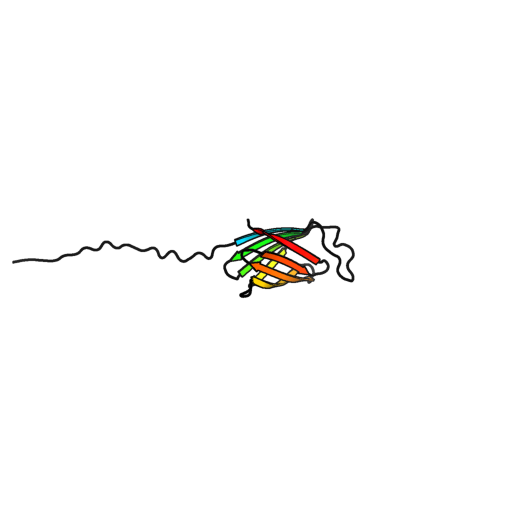 1.789 1.00 97.88 108 ARG A CA 1
ATOM 769 C C . ARG A 1 108 ? 4.237 -0.246 0.703 1.00 97.88 108 ARG A C 1
ATOM 771 O O . ARG A 1 108 ? 4.057 -1.435 0.969 1.00 97.88 108 ARG A O 1
ATOM 778 N N . LEU A 1 109 ? 4.494 0.203 -0.514 1.00 96.38 109 LEU A N 1
ATOM 779 C CA . LEU A 1 109 ? 4.792 -0.653 -1.649 1.00 96.38 109 LEU A CA 1
ATOM 780 C C . LEU A 1 109 ? 6.297 -0.585 -1.901 1.00 96.38 109 LEU A C 1
ATOM 782 O O . LEU A 1 109 ? 6.827 0.488 -2.191 1.00 96.38 109 LEU A O 1
ATOM 786 N N . ASP A 1 110 ? 6.969 -1.718 -1.731 1.00 94.50 110 ASP A N 1
ATOM 787 C CA . ASP A 1 110 ? 8.421 -1.854 -1.777 1.00 94.50 110 ASP A CA 1
ATOM 788 C C . ASP A 1 110 ? 8.827 -2.804 -2.905 1.00 94.50 110 ASP A C 1
ATOM 790 O O . ASP A 1 110 ? 8.737 -4.032 -2.804 1.00 94.50 110 ASP A O 1
ATOM 794 N N . GLY A 1 111 ? 9.191 -2.207 -4.036 1.00 90.31 111 GLY A N 1
ATOM 795 C CA . GLY A 1 111 ? 9.657 -2.911 -5.224 1.00 90.31 111 GLY A CA 1
ATOM 796 C C . GLY A 1 111 ? 10.843 -2.178 -5.833 1.00 90.31 111 GLY A C 1
ATOM 797 O O . GLY A 1 111 ? 11.735 -1.725 -5.127 1.00 90.31 111 GLY A O 1
ATOM 798 N N . TYR A 1 112 ? 10.832 -2.000 -7.155 1.00 87.38 112 TYR A N 1
ATOM 799 C CA . TYR A 1 112 ? 11.813 -1.131 -7.820 1.00 87.38 112 TYR A CA 1
ATOM 800 C C . TYR A 1 112 ? 11.761 0.309 -7.275 1.00 87.38 112 TYR A C 1
ATOM 802 O O . TYR A 1 112 ? 12.768 0.988 -7.151 1.00 87.38 112 TYR A O 1
ATOM 810 N N . CYS A 1 113 ? 10.577 0.777 -6.898 1.00 90.44 113 CYS A N 1
ATOM 811 C CA . CYS A 1 113 ? 10.386 2.073 -6.266 1.00 90.44 113 CYS A CA 1
ATOM 812 C C . CYS A 1 113 ? 9.662 1.898 -4.939 1.00 90.44 113 CYS A C 1
ATOM 814 O O . CYS A 1 113 ? 8.846 0.985 -4.798 1.00 90.44 113 CYS A O 1
ATOM 816 N N . LEU A 1 114 ? 9.934 2.805 -4.004 1.00 93.56 114 LEU A N 1
ATOM 817 C CA . LEU A 1 114 ? 9.198 2.918 -2.752 1.00 93.56 114 LEU A CA 1
ATOM 818 C C . LEU A 1 114 ? 8.042 3.901 -2.905 1.00 93.56 114 LEU A C 1
ATOM 820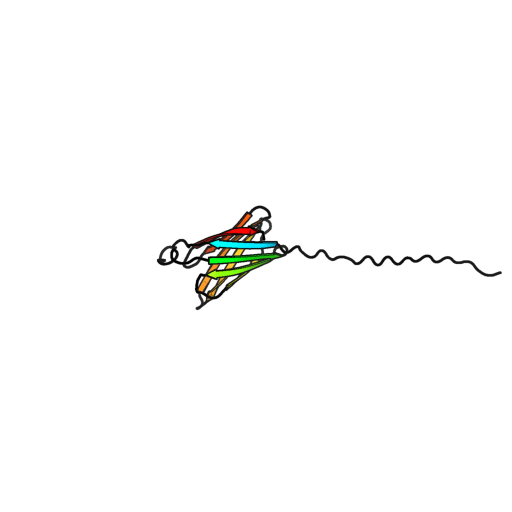 O O . LEU A 1 114 ? 8.249 5.049 -3.307 1.00 93.56 114 LEU A O 1
ATOM 824 N N . PHE A 1 115 ? 6.843 3.466 -2.526 1.00 95.69 115 PHE A N 1
ATOM 825 C CA . PHE A 1 115 ? 5.671 4.330 -2.409 1.00 95.69 115 PHE A CA 1
ATOM 826 C C . PHE A 1 115 ? 5.054 4.200 -1.024 1.00 95.69 115 PHE A C 1
ATOM 828 O O . PHE A 1 115 ? 4.576 3.126 -0.659 1.00 95.69 115 PHE A O 1
ATOM 835 N N . ASP A 1 116 ? 5.029 5.314 -0.296 1.00 96.62 116 ASP A N 1
ATOM 836 C CA . ASP A 1 116 ? 4.443 5.416 1.036 1.00 96.62 116 ASP A CA 1
ATOM 837 C C . ASP A 1 116 ? 3.092 6.112 0.974 1.00 96.62 116 ASP A C 1
ATOM 839 O O . ASP A 1 116 ? 2.990 7.319 0.754 1.00 96.62 116 ASP A O 1
ATOM 843 N N . PHE A 1 117 ? 2.038 5.337 1.183 1.00 97.75 117 PHE A N 1
ATOM 844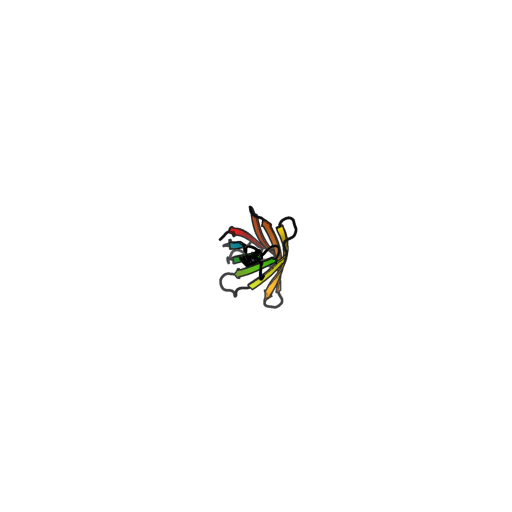 C CA . PHE A 1 117 ? 0.677 5.829 1.236 1.00 97.75 117 PHE A CA 1
ATOM 845 C C . PHE A 1 117 ? 0.284 6.159 2.664 1.00 97.75 117 PHE A C 1
ATOM 847 O O . PHE A 1 117 ? 0.390 5.325 3.563 1.00 97.75 117 PHE A O 1
ATOM 854 N N . LYS A 1 118 ? -0.292 7.347 2.827 1.00 97.19 118 LYS A N 1
ATOM 855 C CA . LYS A 1 118 ? -1.191 7.671 3.929 1.00 97.19 118 LYS A CA 1
ATOM 856 C C . LYS A 1 118 ? -2.600 7.744 3.354 1.00 97.19 118 LYS A C 1
ATOM 858 O O . LYS A 1 118 ? -2.892 8.628 2.551 1.00 97.19 118 LYS A O 1
ATOM 863 N N . LEU A 1 119 ? -3.438 6.775 3.700 1.00 96.94 119 LEU A N 1
ATOM 864 C CA . LEU A 1 119 ? -4.783 6.644 3.158 1.00 96.94 119 LEU A CA 1
ATOM 865 C C . LEU A 1 119 ? -5.785 7.401 4.034 1.00 96.94 119 LEU A C 1
ATOM 867 O O . LEU A 1 119 ? -5.698 7.388 5.262 1.00 96.94 119 LEU A O 1
ATOM 871 N N . ALA A 1 120 ? -6.758 8.037 3.393 1.00 96.31 120 ALA A N 1
ATOM 872 C CA . ALA A 1 120 ? -7.909 8.632 4.052 1.00 96.31 120 ALA A CA 1
ATOM 873 C C . ALA A 1 120 ? -9.095 7.670 3.976 1.00 96.31 120 ALA A C 1
ATOM 875 O O . ALA A 1 120 ? -9.291 7.006 2.956 1.00 96.31 120 ALA A O 1
ATOM 876 N N . LYS A 1 121 ? -9.882 7.602 5.051 1.00 94.06 121 LYS A N 1
ATOM 877 C CA . LYS A 1 121 ? -11.153 6.875 5.054 1.00 94.06 121 LYS A CA 1
ATOM 878 C C . LYS A 1 121 ? -12.142 7.573 4.109 1.00 94.06 121 LYS A C 1
ATOM 880 O O . LYS A 1 121 ? -12.167 8.804 4.079 1.00 94.06 121 LYS A O 1
ATOM 885 N N . LYS A 1 122 ? -12.908 6.793 3.347 1.00 87.12 122 LYS A N 1
ATOM 886 C CA . LYS A 1 122 ? -14.022 7.281 2.522 1.00 87.12 122 LYS A CA 1
ATOM 887 C C . LYS A 1 122 ? -15.322 7.339 3.314 1.00 87.12 122 LYS A C 1
ATOM 889 O O . LYS A 1 122 ? -15.483 6.516 4.247 1.00 87.12 122 LYS A O 1
#

Secondary structure (DSSP, 8-state):
----------------------EEEEEEEES-PEEPTT---GGG--EEEEEEEETTEEEEEEEETTS-EEEEEEE--TTSEEEEEEEEETTEEEEEEEEE-SS-EEEEEESSEEEEEEPEE-

Foldseek 3Di:
DDDDDDDDDPPPPPPPPDPQQDKWKKKWKDAFWAADVVADCRGPWMKIKIWIDRPQKIKMWMDIVPDDIWIWIWGADPQQKTWTWTDPDPRFIWIKIFGDDPVFGWIWTGGSTIDIDGIDID